Protein AF-A0A1J3DIN9-F1 (afdb_monomer)

Foldseek 3Di:
DLVVLCVVQVVQKDKDWDDKDWDWDQDPVGIQIKIKTWMWIDRVPFKIFIFIAIGRDPVVNRVRRVSRRSVGIDGHDFAAPDDPPDDGDAHNAWDWDDDDPDIDIGHGDHPPPD

Mean predicted aligned error: 4.94 Å

Structure (mmCIF, N/CA/C/O backbone):
data_AF-A0A1J3DIN9-F1
#
_entry.id   AF-A0A1J3DIN9-F1
#
loop_
_atom_site.group_PDB
_atom_site.id
_atom_site.type_symbol
_atom_site.label_atom_id
_atom_site.label_alt_id
_atom_site.label_comp_id
_atom_site.label_asym_id
_atom_site.label_entity_id
_atom_site.label_seq_id
_atom_site.pdbx_PDB_ins_code
_atom_site.Cartn_x
_atom_site.Cartn_y
_atom_site.Cartn_z
_atom_site.occupancy
_atom_site.B_iso_or_equiv
_atom_site.auth_seq_id
_atom_site.auth_comp_id
_atom_site.auth_asym_id
_atom_site.auth_atom_id
_atom_site.pdbx_PDB_model_num
ATOM 1 N N . GLU A 1 1 ? -13.568 5.002 -4.890 1.00 81.81 1 GLU A N 1
ATOM 2 C CA . GLU A 1 1 ? -14.370 3.767 -5.010 1.00 81.81 1 GLU A CA 1
ATOM 3 C C . GLU A 1 1 ? -13.430 2.624 -5.344 1.00 81.81 1 GLU A C 1
ATOM 5 O O . GLU A 1 1 ? -12.600 2.788 -6.229 1.00 81.81 1 GLU A O 1
ATOM 10 N N . PHE A 1 2 ? -13.485 1.513 -4.609 1.00 87.75 2 PHE A N 1
ATOM 11 C CA . PHE A 1 2 ? -12.532 0.409 -4.798 1.00 87.75 2 PHE A CA 1
ATOM 12 C C . PHE A 1 2 ? -12.889 -0.466 -6.011 1.00 87.75 2 PHE A C 1
ATOM 14 O O . PHE A 1 2 ? -12.017 -1.112 -6.583 1.00 87.75 2 PHE A O 1
ATOM 21 N N . GLN A 1 3 ? -14.156 -0.438 -6.430 1.00 91.69 3 GLN A N 1
ATOM 22 C CA . GLN A 1 3 ? -14.693 -1.212 -7.546 1.00 91.69 3 GLN A CA 1
ATOM 23 C C . GLN A 1 3 ? -14.028 -0.861 -8.882 1.00 91.69 3 GLN A C 1
ATOM 25 O O . GLN A 1 3 ? -13.889 -1.726 -9.736 1.00 91.69 3 GLN A O 1
ATOM 30 N N . ILE A 1 4 ? -13.570 0.384 -9.046 1.00 90.69 4 ILE A N 1
ATOM 31 C CA . ILE A 1 4 ? -12.842 0.829 -10.243 1.00 90.69 4 ILE A CA 1
ATOM 32 C C . ILE A 1 4 ? -11.543 0.029 -10.392 1.00 90.69 4 ILE A C 1
ATOM 34 O O . ILE A 1 4 ? -11.242 -0.494 -11.460 1.00 90.69 4 ILE A O 1
ATOM 38 N N . VAL A 1 5 ? -10.787 -0.113 -9.302 1.00 89.12 5 VAL A N 1
ATOM 39 C CA . VAL A 1 5 ? -9.523 -0.861 -9.300 1.00 89.12 5 VAL A CA 1
ATOM 40 C C . VAL A 1 5 ? -9.774 -2.354 -9.475 1.00 89.12 5 VAL A C 1
ATOM 42 O O . VAL A 1 5 ? -9.037 -3.009 -10.206 1.00 89.12 5 VAL A O 1
ATOM 45 N N . ASP A 1 6 ? -10.850 -2.880 -8.891 1.00 88.81 6 ASP A N 1
ATOM 46 C CA . ASP A 1 6 ? -11.242 -4.277 -9.096 1.00 88.81 6 ASP A CA 1
ATOM 47 C C . ASP A 1 6 ? -11.649 -4.563 -10.548 1.00 88.81 6 ASP A C 1
ATOM 49 O O . ASP A 1 6 ? -11.311 -5.622 -11.072 1.00 88.81 6 ASP A O 1
ATOM 53 N N . TYR A 1 7 ? -12.297 -3.615 -11.228 1.00 90.56 7 TYR A N 1
ATOM 54 C CA . TYR A 1 7 ? -12.649 -3.755 -12.641 1.00 90.56 7 TYR A CA 1
ATOM 55 C C . TYR A 1 7 ? -11.409 -3.828 -13.545 1.00 90.56 7 TYR A C 1
ATOM 57 O O . TYR A 1 7 ? -11.347 -4.669 -14.438 1.00 90.56 7 TYR A O 1
ATOM 65 N N . PHE A 1 8 ? -10.402 -2.981 -13.305 1.00 88.12 8 PHE A N 1
ATOM 66 C CA . PHE A 1 8 ? -9.205 -2.931 -14.154 1.00 88.12 8 PHE A CA 1
ATOM 67 C C . PHE A 1 8 ? -8.139 -3.976 -13.800 1.00 88.12 8 PHE A C 1
ATOM 69 O O . PHE A 1 8 ? -7.463 -4.486 -14.691 1.00 88.12 8 PHE A O 1
ATOM 76 N N . LEU A 1 9 ? -7.950 -4.272 -12.513 1.00 83.94 9 LEU A N 1
ATOM 77 C CA . LEU A 1 9 ? -6.790 -5.019 -12.007 1.00 83.94 9 LEU A CA 1
ATOM 78 C C . LEU A 1 9 ? -7.174 -6.248 -11.157 1.00 83.94 9 LEU A C 1
ATOM 80 O O . LEU A 1 9 ? -6.293 -6.960 -10.670 1.00 83.94 9 LEU A O 1
ATOM 84 N N . GLY A 1 10 ? -8.469 -6.531 -10.979 1.00 76.50 10 GLY A N 1
ATOM 85 C CA . GLY A 1 10 ? -8.979 -7.471 -9.973 1.00 76.50 10 GLY A CA 1
ATOM 86 C C . GLY A 1 10 ? -8.488 -8.918 -10.067 1.00 76.50 10 GLY A C 1
ATOM 87 O O . GLY A 1 10 ? -8.417 -9.588 -9.044 1.00 76.50 10 GLY A O 1
ATOM 88 N N . THR A 1 11 ? -8.104 -9.414 -11.247 1.00 81.25 11 THR A N 1
ATOM 89 C CA . THR A 1 11 ? -7.600 -10.796 -11.409 1.00 81.25 11 THR A CA 1
ATOM 90 C C . THR A 1 11 ? -6.130 -10.960 -11.027 1.00 81.25 11 THR A C 1
ATOM 92 O O . THR A 1 11 ? -5.698 -12.067 -10.712 1.00 81.25 11 THR A O 1
ATOM 95 N N . LYS A 1 12 ? -5.351 -9.873 -11.065 1.00 87.38 12 LYS A N 1
ATOM 96 C CA . LYS A 1 12 ? -3.906 -9.878 -10.783 1.00 87.38 12 LYS A CA 1
ATOM 97 C C . LYS A 1 12 ? -3.565 -9.323 -9.405 1.00 87.38 12 LYS A C 1
ATOM 99 O O . LYS A 1 12 ? -2.474 -9.583 -8.904 1.00 87.38 12 LYS A O 1
ATOM 104 N N . LEU A 1 13 ? -4.479 -8.561 -8.807 1.00 88.12 13 LEU A N 1
ATOM 105 C CA . LEU A 1 13 ? -4.303 -7.980 -7.485 1.00 88.12 13 LEU A CA 1
ATOM 106 C C . LEU A 1 13 ? -4.157 -9.079 -6.425 1.00 88.12 13 LEU A C 1
ATOM 108 O O . LEU A 1 13 ? -5.070 -9.876 -6.213 1.00 88.12 13 LEU A O 1
AT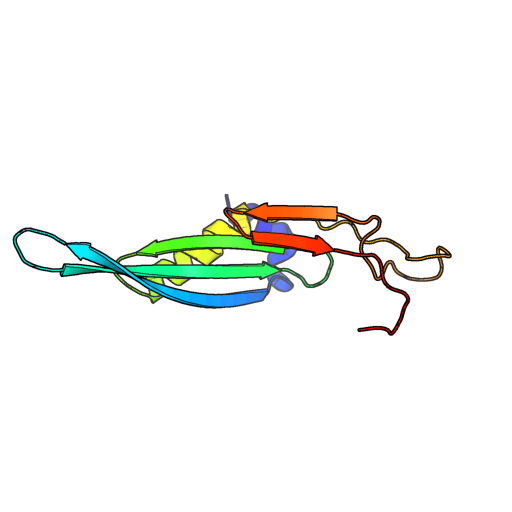OM 112 N N . LYS A 1 14 ? -3.031 -9.074 -5.717 1.00 92.31 14 LYS A N 1
ATOM 113 C CA . LYS A 1 14 ? -2.822 -9.856 -4.499 1.00 92.31 14 LYS A CA 1
ATOM 114 C C . LYS A 1 14 ? -2.803 -8.919 -3.302 1.00 92.31 14 LYS A C 1
ATOM 116 O O . LYS A 1 14 ? -2.202 -7.845 -3.364 1.00 92.31 14 LYS A O 1
ATOM 121 N N . ASP A 1 15 ? -3.456 -9.327 -2.224 1.00 92.88 15 ASP A N 1
ATOM 122 C CA . ASP A 1 15 ? -3.385 -8.667 -0.928 1.00 92.88 15 ASP A CA 1
ATOM 123 C C . ASP A 1 15 ? -2.494 -9.451 0.041 1.00 92.88 15 ASP A C 1
ATOM 125 O O . ASP A 1 15 ? -2.527 -10.678 0.103 1.00 92.88 15 ASP A O 1
ATOM 129 N N . GLU A 1 16 ? -1.683 -8.723 0.803 1.00 94.12 16 GLU A N 1
ATOM 130 C CA . GLU A 1 16 ? -0.800 -9.283 1.818 1.00 94.12 16 GLU A CA 1
ATOM 131 C C . GLU A 1 16 ? -0.932 -8.489 3.121 1.00 94.12 16 GLU A C 1
ATOM 133 O O . GLU A 1 16 ? -0.797 -7.259 3.164 1.00 94.12 16 GLU A O 1
ATOM 138 N N . VAL A 1 17 ? -1.211 -9.200 4.215 1.00 94.19 17 VAL A N 1
ATOM 139 C CA . VAL A 1 17 ? -1.323 -8.606 5.549 1.00 94.19 17 VAL A CA 1
ATOM 140 C C . VAL A 1 17 ? 0.067 -8.536 6.170 1.00 94.19 17 VAL A C 1
ATOM 142 O O . VAL A 1 17 ? 0.606 -9.543 6.613 1.00 94.19 17 VAL A O 1
ATOM 145 N N . MET A 1 18 ? 0.632 -7.332 6.260 1.00 93.50 18 MET A N 1
ATOM 146 C CA . MET A 1 18 ? 1.979 -7.142 6.805 1.00 93.50 18 MET A CA 1
ATOM 147 C C . MET A 1 18 ? 2.035 -7.340 8.316 1.00 93.50 18 MET A C 1
ATOM 149 O O . MET A 1 18 ? 2.881 -8.056 8.846 1.00 93.50 18 MET A O 1
ATOM 153 N N . LYS A 1 19 ? 1.175 -6.620 9.042 1.00 94.44 19 LYS A N 1
ATOM 154 C CA . LYS A 1 19 ? 1.192 -6.621 10.504 1.00 94.44 19 LYS A CA 1
ATOM 155 C C . LYS A 1 19 ? -0.163 -6.234 11.063 1.00 94.44 19 LYS A C 1
ATOM 157 O O . LYS A 1 19 ? -0.826 -5.316 10.575 1.00 94.44 19 LYS A O 1
ATOM 162 N N . ILE A 1 20 ? -0.526 -6.896 12.153 1.00 94.62 20 ILE A N 1
ATOM 163 C CA . ILE A 1 20 ? -1.680 -6.551 12.976 1.00 94.62 20 ILE A CA 1
ATOM 164 C C . ILE A 1 20 ? -1.148 -6.059 14.317 1.00 94.62 20 ILE A C 1
ATOM 166 O O . ILE A 1 20 ? -0.327 -6.714 14.955 1.00 94.62 20 ILE A O 1
ATOM 170 N N . MET A 1 21 ? -1.593 -4.878 14.735 1.00 94.75 21 MET A N 1
ATOM 171 C CA . MET A 1 21 ? -1.171 -4.252 15.983 1.00 94.75 21 MET A CA 1
ATOM 172 C C . MET A 1 21 ? -2.379 -3.990 16.886 1.00 94.75 21 MET A C 1
ATOM 174 O O . MET A 1 21 ? -3.297 -3.277 16.463 1.00 94.75 21 MET A O 1
ATOM 178 N N . PRO A 1 22 ? -2.395 -4.498 18.131 1.00 95.81 22 PRO A N 1
ATOM 179 C CA . PRO A 1 22 ? -3.375 -4.069 19.115 1.00 95.81 22 PRO A CA 1
ATOM 180 C C . PRO A 1 22 ? -3.047 -2.638 19.561 1.00 95.81 22 PRO A C 1
ATOM 182 O O . PRO A 1 22 ? -1.931 -2.334 19.974 1.00 95.81 22 PRO A O 1
ATOM 185 N N . VAL A 1 23 ? -4.027 -1.745 19.473 1.00 95.88 23 VAL A N 1
ATOM 186 C CA . VAL A 1 23 ? -3.957 -0.371 19.980 1.00 95.88 23 VAL A CA 1
ATOM 187 C C . VAL A 1 23 ? -4.994 -0.207 21.080 1.00 95.88 23 VAL A C 1
ATOM 189 O O . VAL A 1 23 ? -6.154 -0.591 20.919 1.00 95.88 23 VAL A O 1
ATOM 192 N N . GLN A 1 24 ? -4.583 0.346 22.215 1.00 95.75 24 GLN A N 1
ATOM 193 C CA . GLN A 1 24 ? -5.407 0.393 23.418 1.00 95.75 24 GLN A CA 1
ATOM 194 C C . GLN A 1 24 ? -5.599 1.839 23.870 1.00 95.75 24 GLN A C 1
ATOM 196 O O . GLN A 1 24 ? -4.663 2.635 23.838 1.00 95.75 24 GLN A O 1
ATOM 201 N N . LYS A 1 25 ? -6.825 2.189 24.270 1.00 95.69 25 LYS A N 1
ATOM 202 C CA . LYS A 1 25 ? -7.148 3.483 24.882 1.00 95.69 25 LYS A CA 1
ATOM 203 C C . LYS A 1 25 ? -7.673 3.248 26.293 1.00 95.69 25 LYS A C 1
ATOM 205 O O . LYS A 1 25 ? -8.642 2.510 26.459 1.00 95.69 25 LYS A O 1
ATOM 210 N N . GLN A 1 26 ? -7.077 3.907 27.284 1.00 96.31 26 GLN A N 1
ATOM 211 C CA . GLN A 1 26 ? -7.574 3.867 28.657 1.00 96.31 26 GLN A CA 1
ATOM 212 C C . GLN A 1 26 ? -8.910 4.614 28.765 1.00 96.31 26 GLN A C 1
ATOM 214 O O . GLN A 1 26 ? -9.073 5.711 28.226 1.00 96.31 26 GLN A O 1
ATOM 219 N N . THR A 1 27 ? -9.874 4.010 29.453 1.00 95.94 27 THR A N 1
ATOM 220 C CA . THR A 1 27 ? -11.172 4.609 29.784 1.00 95.94 27 THR A CA 1
ATOM 221 C C . THR A 1 27 ? -11.462 4.431 31.274 1.00 95.94 27 THR A C 1
ATOM 223 O O . THR A 1 27 ? -10.748 3.706 31.966 1.00 95.94 27 THR A O 1
ATOM 226 N N . ARG A 1 28 ? -12.528 5.067 31.779 1.00 95.94 28 ARG A N 1
ATOM 227 C CA . ARG A 1 28 ? -12.945 4.929 33.185 1.00 95.94 28 ARG A CA 1
ATOM 228 C C . ARG A 1 28 ? -13.303 3.483 33.561 1.00 95.94 28 ARG A C 1
ATOM 230 O O . ARG A 1 28 ? -13.124 3.104 34.708 1.00 95.94 28 ARG A O 1
ATOM 237 N N . ALA A 1 29 ? -13.755 2.683 32.592 1.00 94.25 29 ALA A N 1
ATOM 238 C CA . ALA A 1 29 ? -14.110 1.272 32.759 1.00 94.25 29 ALA A CA 1
ATOM 239 C C . ALA A 1 29 ? -12.982 0.306 32.324 1.00 94.25 29 ALA A C 1
ATOM 241 O O . ALA A 1 29 ? -13.248 -0.848 32.004 1.00 94.25 29 ALA A O 1
ATOM 242 N N . GLY A 1 30 ? -11.729 0.777 32.262 1.00 94.75 30 GLY A N 1
ATOM 243 C CA . GLY A 1 30 ? -10.565 -0.027 31.875 1.00 94.75 30 GLY A CA 1
ATOM 244 C C . GLY A 1 30 ? -10.077 0.219 30.445 1.00 94.75 30 GLY A C 1
ATOM 245 O O . GLY A 1 30 ? -10.382 1.241 29.820 1.00 94.75 30 GLY A O 1
ATOM 246 N N . GLN A 1 31 ? -9.271 -0.710 29.928 1.00 94.25 31 GLN A N 1
ATOM 247 C CA . GLN A 1 31 ? -8.652 -0.599 28.606 1.00 94.25 31 GLN A CA 1
ATOM 248 C C . GLN A 1 31 ? -9.629 -0.981 27.493 1.00 94.25 31 GLN A C 1
ATOM 250 O O . GLN A 1 31 ? -10.144 -2.095 27.442 1.00 94.25 31 GLN A O 1
ATOM 255 N N . ARG A 1 32 ? -9.838 -0.070 26.539 1.00 94.12 32 ARG A N 1
ATOM 256 C CA . ARG A 1 32 ? -10.565 -0.350 25.298 1.00 94.12 32 ARG A CA 1
ATOM 257 C C . ARG A 1 32 ? -9.574 -0.681 24.190 1.00 94.12 32 ARG A C 1
ATOM 259 O O . ARG A 1 32 ? -8.891 0.210 23.679 1.00 94.12 32 ARG A O 1
ATOM 266 N N . THR A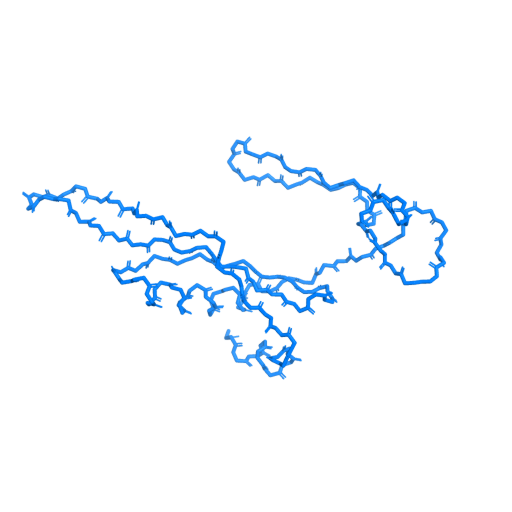 1 33 ? -9.528 -1.948 23.800 1.00 94.38 33 THR A N 1
ATOM 267 C CA . THR A 1 33 ? -8.643 -2.447 22.746 1.00 94.38 33 THR A CA 1
ATOM 268 C C . THR A 1 33 ? -9.308 -2.356 21.368 1.00 94.38 33 THR A C 1
ATOM 270 O O . THR A 1 33 ? -10.530 -2.441 21.213 1.00 94.38 33 THR A O 1
ATOM 273 N N . ARG A 1 34 ? -8.496 -2.099 20.344 1.00 96.38 34 ARG A N 1
ATOM 274 C CA . ARG A 1 34 ? -8.846 -2.192 18.922 1.00 96.38 34 ARG A CA 1
ATOM 275 C C . ARG A 1 34 ? -7.657 -2.775 18.172 1.00 96.38 34 ARG A C 1
ATOM 277 O O . ARG A 1 34 ? -6.526 -2.675 18.636 1.00 96.38 34 ARG A O 1
ATOM 284 N N . PHE A 1 35 ? -7.894 -3.307 16.985 1.00 96.12 35 PHE A N 1
ATOM 285 C CA . PHE A 1 35 ? -6.839 -3.823 16.121 1.00 96.12 35 PHE A CA 1
ATOM 286 C C . PHE A 1 35 ? -6.631 -2.887 14.943 1.00 96.12 35 PHE A C 1
ATOM 288 O O . PHE A 1 35 ? -7.589 -2.492 14.277 1.00 96.12 35 PHE A O 1
ATOM 295 N N . LYS A 1 36 ? -5.376 -2.511 14.707 1.00 96.62 36 LYS A N 1
ATOM 296 C CA . LYS A 1 36 ? -4.927 -1.774 13.529 1.00 96.62 36 LYS A CA 1
ATOM 297 C C . LYS A 1 36 ? -4.251 -2.764 12.583 1.00 96.62 36 LYS A C 1
ATOM 299 O O . LYS A 1 36 ? -3.273 -3.398 12.971 1.00 96.62 36 LYS A O 1
ATOM 304 N N . ALA A 1 37 ? -4.782 -2.898 11.375 1.00 97.12 37 ALA A N 1
ATOM 305 C CA . ALA A 1 37 ? -4.235 -3.754 10.331 1.00 97.12 37 ALA A CA 1
ATOM 306 C C . ALA A 1 37 ? -3.519 -2.901 9.278 1.00 97.12 37 ALA A C 1
ATOM 308 O O . ALA A 1 37 ? -4.027 -1.844 8.887 1.00 97.12 37 ALA A O 1
ATOM 309 N N . PHE A 1 38 ? -2.355 -3.378 8.840 1.00 96.56 38 PHE A N 1
ATOM 310 C CA . PHE A 1 38 ? -1.599 -2.850 7.710 1.00 96.56 38 PHE A CA 1
ATOM 311 C C . PHE A 1 38 ? -1.631 -3.889 6.594 1.00 96.56 38 PHE A C 1
ATOM 313 O O . PHE A 1 38 ? -1.213 -5.029 6.807 1.00 96.56 38 PHE A O 1
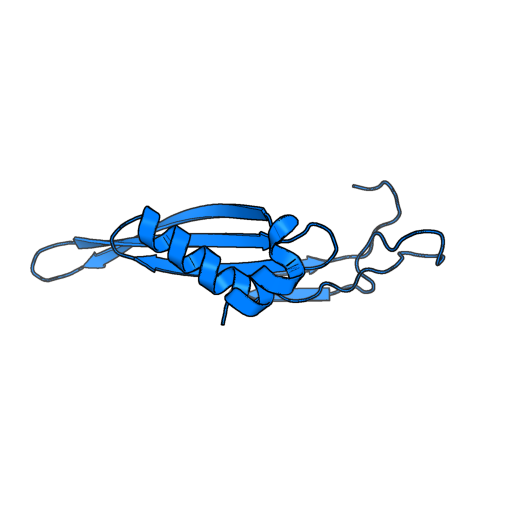ATOM 320 N N . VAL A 1 39 ? -2.149 -3.498 5.436 1.00 96.50 39 VAL A N 1
ATOM 321 C CA . VAL A 1 39 ? -2.307 -4.380 4.279 1.00 96.50 39 VAL A CA 1
ATOM 322 C C . VAL A 1 39 ? -1.696 -3.707 3.063 1.00 96.50 39 VAL A C 1
ATOM 324 O O . VAL A 1 39 ? -1.946 -2.522 2.826 1.00 96.50 39 VAL A O 1
ATOM 327 N N . ILE A 1 40 ? -0.910 -4.465 2.308 1.00 95.62 40 ILE A N 1
ATOM 328 C CA . ILE A 1 40 ? -0.422 -4.063 0.993 1.00 95.62 40 ILE A CA 1
ATOM 329 C C . ILE A 1 40 ? -1.207 -4.807 -0.068 1.00 95.62 40 ILE A C 1
ATOM 331 O O . ILE A 1 40 ? -1.579 -5.964 0.104 1.00 95.62 40 ILE A O 1
ATOM 335 N N . VAL A 1 41 ? -1.467 -4.111 -1.162 1.00 94.69 41 VAL A N 1
ATOM 336 C CA . VAL A 1 41 ? -2.117 -4.650 -2.343 1.00 94.69 41 VAL A CA 1
ATOM 337 C C . VAL A 1 41 ? -1.237 -4.349 -3.549 1.00 94.69 41 VAL A C 1
ATOM 339 O O . VAL A 1 41 ? -0.727 -3.235 -3.664 1.00 94.69 41 VAL A O 1
ATOM 342 N N . GLY A 1 42 ? -1.045 -5.311 -4.447 1.00 94.06 42 GLY A N 1
ATOM 343 C CA . GLY A 1 42 ? -0.269 -5.093 -5.667 1.00 94.06 42 GLY A CA 1
ATOM 344 C C . GLY A 1 42 ? -0.448 -6.192 -6.704 1.00 94.06 42 GLY A C 1
ATOM 345 O O . GLY A 1 42 ? -0.884 -7.295 -6.386 1.00 94.06 42 GLY A O 1
ATOM 346 N N . ASP A 1 43 ? -0.120 -5.879 -7.953 1.00 91.62 43 ASP A N 1
ATOM 347 C CA . ASP A 1 43 ? -0.266 -6.770 -9.115 1.00 91.62 43 ASP A CA 1
ATOM 348 C C . ASP A 1 43 ? 1.071 -7.346 -9.616 1.00 91.62 43 ASP A C 1
ATOM 350 O O . ASP A 1 43 ? 1.125 -7.986 -10.664 1.00 91.62 43 ASP A O 1
ATOM 354 N N . SER A 1 44 ? 2.161 -7.090 -8.881 1.00 88.19 44 SER A N 1
ATOM 355 C CA . SER A 1 44 ? 3.547 -7.408 -9.264 1.00 88.19 44 SER A CA 1
ATOM 356 C C . SER A 1 44 ? 3.996 -6.815 -10.611 1.00 88.19 44 SER A C 1
ATOM 358 O O . SER A 1 44 ? 5.100 -7.117 -11.066 1.00 88.19 44 SER A O 1
ATOM 360 N N . ASP A 1 45 ? 3.203 -5.932 -11.222 1.00 88.06 45 ASP A N 1
ATOM 361 C CA . ASP A 1 45 ? 3.449 -5.370 -12.554 1.00 88.06 45 ASP A CA 1
ATOM 362 C C . ASP A 1 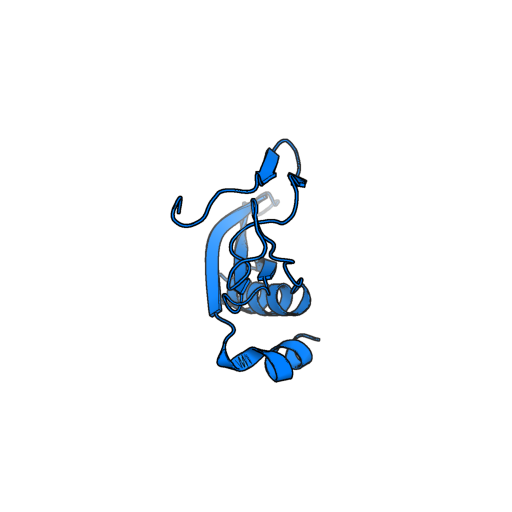45 ? 3.476 -3.835 -12.551 1.00 88.06 45 ASP A C 1
ATOM 364 O O . ASP A 1 45 ? 3.260 -3.161 -13.556 1.00 88.06 45 ASP A O 1
ATOM 368 N N . GLY A 1 46 ? 3.834 -3.261 -11.403 1.00 88.56 46 GLY A N 1
ATOM 369 C CA . GLY A 1 46 ? 4.024 -1.824 -11.261 1.00 88.56 46 GLY A CA 1
ATOM 370 C C . GLY A 1 46 ? 2.824 -1.091 -10.679 1.00 88.56 46 GLY A C 1
ATOM 371 O O . GLY A 1 46 ? 2.788 0.126 -10.791 1.00 88.56 46 GLY A O 1
ATOM 372 N N . HIS A 1 47 ? 1.894 -1.767 -10.008 1.00 92.75 47 HIS A N 1
ATOM 373 C CA . HIS A 1 47 ? 0.899 -1.114 -9.162 1.00 92.75 47 HIS A CA 1
ATOM 374 C C . HIS A 1 47 ? 1.032 -1.599 -7.720 1.00 92.75 47 HIS A C 1
ATOM 376 O O . HIS A 1 47 ? 1.095 -2.801 -7.450 1.00 92.75 47 HIS A O 1
ATOM 382 N N . CYS A 1 48 ? 1.067 -0.660 -6.775 1.00 94.06 48 CYS A N 1
ATOM 383 C CA . CYS A 1 48 ? 1.027 -0.982 -5.354 1.00 94.06 48 CYS A CA 1
ATOM 384 C C . CYS A 1 48 ? 0.158 0.011 -4.581 1.00 94.06 48 CYS A C 1
ATOM 386 O O . CYS A 1 48 ? 0.105 1.197 -4.894 1.00 94.06 48 CYS A O 1
ATOM 388 N N . GLY A 1 49 ? -0.535 -0.477 -3.561 1.00 94.88 49 GLY A N 1
ATOM 389 C CA . GLY A 1 49 ? -1.379 0.306 -2.670 1.00 94.88 49 GLY A CA 1
ATOM 390 C C . GLY A 1 49 ? -1.149 -0.111 -1.225 1.00 94.88 49 GLY A C 1
ATOM 391 O O . GLY A 1 49 ? -0.909 -1.283 -0.931 1.00 94.88 49 GLY A O 1
ATOM 392 N N . LEU A 1 50 ? -1.222 0.855 -0.312 1.00 95.69 50 LEU A N 1
ATOM 393 C CA . LEU A 1 50 ? -1.098 0.628 1.126 1.00 95.69 50 LEU A CA 1
ATOM 394 C C . LEU A 1 50 ? -2.391 1.049 1.818 1.00 95.69 50 LEU A C 1
ATOM 396 O O . LEU A 1 50 ? -2.864 2.178 1.662 1.00 95.69 50 LEU A O 1
ATOM 400 N N . GLY A 1 51 ? -2.932 0.147 2.627 1.00 95.75 51 GLY A N 1
ATOM 401 C CA . GLY A 1 51 ? -4.141 0.361 3.403 1.00 95.75 51 GLY A CA 1
ATOM 402 C C . GLY A 1 51 ? -3.882 0.199 4.888 1.00 95.75 51 GLY A C 1
ATOM 403 O O . GLY A 1 51 ? -3.247 -0.756 5.339 1.00 95.75 51 GLY A O 1
ATOM 404 N N . VAL A 1 52 ? -4.417 1.134 5.668 1.00 96.44 52 VAL A N 1
ATOM 405 C CA . VAL A 1 52 ? -4.338 1.097 7.125 1.00 96.44 52 VAL A CA 1
ATOM 406 C C . VAL A 1 52 ? -5.715 1.364 7.698 1.00 96.44 52 VAL A C 1
ATOM 408 O O . VAL A 1 52 ? -6.291 2.429 7.477 1.00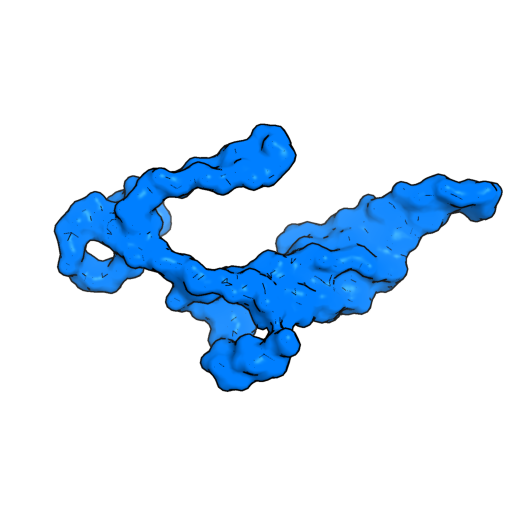 96.44 52 VAL A O 1
ATOM 411 N N . LYS A 1 53 ? -6.244 0.417 8.470 1.00 97.00 53 LYS A N 1
ATOM 412 C CA . LYS A 1 53 ? -7.551 0.573 9.116 1.00 97.00 53 LYS A CA 1
ATOM 413 C C . LYS A 1 53 ? -7.529 0.016 10.527 1.00 97.00 53 LYS A C 1
ATOM 415 O O . LYS A 1 53 ? -6.838 -0.956 10.820 1.00 97.00 53 LYS A O 1
ATOM 420 N N . CYS A 1 54 ? -8.282 0.658 11.416 1.00 95.44 54 CYS A N 1
ATOM 421 C CA . CYS A 1 54 ? -8.490 0.194 12.777 1.00 95.44 54 CYS A CA 1
ATOM 422 C C . CYS A 1 54 ? -9.957 -0.174 13.013 1.00 95.44 54 CYS A C 1
ATOM 424 O O . CYS A 1 54 ? -10.870 0.530 12.580 1.00 95.44 54 CYS A O 1
ATOM 426 N N . SER A 1 55 ? -10.206 -1.299 13.677 1.00 96.06 55 SER A N 1
ATOM 427 C CA . SER A 1 55 ? -11.556 -1.776 14.015 1.00 96.06 55 SER A CA 1
ATOM 428 C C . SER A 1 55 ? -11.536 -2.579 15.318 1.00 96.06 55 SER A C 1
ATOM 430 O O . SER A 1 55 ? -10.470 -2.847 15.870 1.00 96.06 55 SER A O 1
ATOM 432 N N . LYS A 1 56 ? -12.716 -2.885 15.877 1.00 94.62 56 LYS A N 1
ATOM 433 C CA . LYS A 1 56 ? -12.820 -3.690 17.111 1.00 94.62 56 LYS A CA 1
ATOM 434 C C . LYS A 1 56 ? -12.416 -5.144 16.869 1.00 94.62 56 LYS A C 1
ATOM 436 O O . LYS A 1 56 ? -11.777 -5.741 17.720 1.00 94.62 56 LYS A O 1
ATOM 441 N N . GLU A 1 57 ? -12.757 -5.670 15.699 1.00 94.50 57 GLU A N 1
ATOM 442 C CA . GLU A 1 57 ? -12.442 -7.034 15.288 1.00 94.50 57 GLU A CA 1
ATOM 443 C C . GLU A 1 57 ? -11.335 -7.037 14.237 1.00 94.50 57 GLU A C 1
ATOM 445 O O . GLU A 1 57 ? -11.209 -6.112 13.429 1.00 94.50 57 GLU A O 1
ATOM 450 N N . VAL A 1 58 ? -10.547 -8.109 14.219 1.00 93.81 58 VAL A N 1
ATOM 451 C CA . VAL A 1 58 ? -9.424 -8.259 13.288 1.00 93.81 58 VAL A CA 1
ATOM 452 C C . VAL A 1 58 ? -9.917 -8.410 11.847 1.00 93.81 58 VAL A C 1
ATOM 454 O O . VAL A 1 58 ? -9.448 -7.701 10.960 1.00 93.81 58 VAL A O 1
ATOM 457 N N . ALA A 1 59 ? -10.911 -9.270 11.610 1.00 94.88 59 ALA A N 1
ATOM 458 C CA . ALA A 1 59 ? -11.424 -9.530 10.264 1.00 94.88 59 ALA A CA 1
ATOM 459 C C . ALA A 1 59 ? -12.016 -8.268 9.608 1.00 94.88 59 ALA A C 1
ATOM 461 O O . ALA A 1 59 ? -11.806 -8.021 8.421 1.00 94.88 59 ALA A O 1
ATOM 462 N N . THR A 1 60 ? -12.717 -7.432 10.381 1.00 96.06 60 THR A N 1
ATOM 463 C CA . THR A 1 60 ? -13.269 -6.159 9.884 1.00 96.06 60 THR A CA 1
ATOM 464 C C . THR A 1 60 ? -12.173 -5.132 9.600 1.00 96.06 60 THR A C 1
ATOM 466 O O . THR A 1 60 ? -12.256 -4.420 8.596 1.00 96.06 60 THR A O 1
ATOM 469 N N . ALA A 1 61 ? -11.112 -5.096 10.417 1.00 96.00 61 ALA A N 1
ATOM 470 C CA . ALA A 1 61 ? -9.949 -4.247 10.168 1.00 96.00 61 ALA A CA 1
ATOM 471 C C . ALA A 1 61 ? -9.234 -4.637 8.867 1.00 96.00 61 ALA A C 1
ATOM 473 O O . ALA A 1 61 ? -8.931 -3.753 8.069 1.00 96.00 61 ALA A O 1
ATOM 474 N N . ILE A 1 62 ? -9.016 -5.936 8.628 1.00 95.44 62 ILE A N 1
ATOM 475 C CA . ILE A 1 62 ? -8.347 -6.444 7.418 1.00 95.44 62 ILE A CA 1
ATOM 476 C C . ILE A 1 62 ? -9.174 -6.124 6.172 1.00 95.44 62 ILE A C 1
ATOM 478 O O . ILE A 1 62 ? -8.674 -5.456 5.271 1.00 95.44 62 ILE A O 1
ATOM 482 N N . ARG A 1 63 ? -10.461 -6.500 6.140 1.00 94.81 63 ARG A N 1
ATOM 483 C CA . ARG A 1 63 ? -11.345 -6.203 4.993 1.00 94.81 63 ARG A CA 1
ATOM 484 C C . ARG A 1 63 ? -11.411 -4.706 4.704 1.00 94.81 63 ARG A C 1
ATOM 486 O O . ARG A 1 63 ? -11.325 -4.274 3.559 1.00 94.81 63 ARG A O 1
ATOM 493 N N . GLY A 1 64 ? -11.517 -3.900 5.758 1.00 95.00 64 GLY A N 1
ATOM 494 C CA . GLY A 1 64 ? -11.508 -2.452 5.633 1.00 95.00 64 GLY A CA 1
ATOM 495 C C . GLY A 1 64 ? -10.178 -1.898 5.114 1.00 95.00 64 GLY A C 1
ATOM 496 O O . GLY A 1 64 ? -10.196 -0.933 4.354 1.00 95.00 64 GLY A O 1
ATOM 497 N N . ALA A 1 65 ? -9.047 -2.473 5.527 1.00 96.25 65 ALA A N 1
ATOM 498 C CA . ALA A 1 65 ? -7.723 -2.074 5.061 1.00 96.25 65 ALA A CA 1
ATOM 499 C C . ALA A 1 65 ? -7.506 -2.452 3.590 1.00 96.25 65 ALA A C 1
ATOM 501 O O . ALA A 1 65 ? -6.982 -1.622 2.858 1.00 96.25 65 ALA A O 1
ATOM 502 N N . ILE A 1 66 ? -7.985 -3.617 3.137 1.00 94.88 66 ILE A N 1
ATOM 503 C CA . ILE A 1 66 ? -7.939 -4.028 1.721 1.00 94.88 66 ILE A CA 1
ATOM 504 C C . ILE A 1 66 ? -8.677 -3.015 0.839 1.00 94.88 66 ILE A C 1
ATOM 506 O O . ILE A 1 66 ? -8.127 -2.535 -0.146 1.00 94.88 66 ILE A O 1
ATOM 510 N N . ILE A 1 67 ? -9.900 -2.626 1.214 1.00 94.31 67 ILE A N 1
ATOM 511 C CA . ILE A 1 67 ? -10.693 -1.637 0.458 1.00 94.31 67 ILE A CA 1
ATOM 512 C C . ILE A 1 67 ? -9.958 -0.290 0.362 1.00 94.31 67 ILE A C 1
ATOM 514 O O . ILE A 1 67 ? -9.965 0.369 -0.683 1.00 94.31 67 ILE A O 1
ATOM 518 N N . LEU A 1 68 ? -9.313 0.118 1.458 1.00 94.75 68 LEU A N 1
ATOM 519 C CA . LEU A 1 68 ? -8.556 1.364 1.521 1.00 94.75 68 LEU A CA 1
ATOM 520 C C . LEU A 1 68 ? -7.282 1.276 0.667 1.00 94.75 68 LEU A C 1
ATOM 522 O O . LEU A 1 68 ? -7.022 2.199 -0.094 1.00 94.75 68 LEU A O 1
ATOM 526 N N . ALA A 1 69 ? -6.564 0.148 0.721 1.00 95.12 69 ALA A N 1
ATOM 527 C CA . ALA A 1 69 ? -5.383 -0.127 -0.097 1.00 95.12 69 ALA A CA 1
ATOM 528 C C . ALA A 1 69 ? -5.707 -0.115 -1.596 1.00 95.12 69 ALA A C 1
ATOM 530 O O . ALA A 1 69 ? -4.978 0.488 -2.375 1.00 95.12 69 ALA A O 1
ATOM 531 N N . LYS A 1 70 ? -6.830 -0.726 -1.994 1.00 92.81 70 LYS A N 1
ATOM 532 C CA . LYS A 1 70 ? -7.322 -0.697 -3.379 1.00 92.81 70 LYS A CA 1
ATOM 533 C C . LYS A 1 70 ? -7.622 0.725 -3.845 1.00 92.81 70 LYS A C 1
ATOM 535 O O . LYS A 1 70 ? -7.311 1.081 -4.969 1.00 92.81 70 LYS A O 1
ATOM 540 N N . SER A 1 71 ? -8.190 1.561 -2.978 1.00 91.56 71 SER A N 1
ATOM 541 C CA . SER A 1 71 ? -8.493 2.956 -3.326 1.00 91.56 71 SER A CA 1
ATOM 542 C C . SER A 1 71 ? -7.246 3.850 -3.404 1.00 91.56 71 SER A C 1
ATOM 544 O O . SER A 1 71 ? -7.317 4.921 -3.997 1.00 91.56 71 SER A O 1
ATOM 546 N N . SER A 1 72 ? -6.124 3.437 -2.804 1.00 92.75 72 SER A N 1
ATOM 547 C CA . SER A 1 72 ? -4.857 4.179 -2.751 1.00 92.75 72 SER A CA 1
ATOM 548 C C . SER A 1 72 ? -3.758 3.563 -3.624 1.00 92.75 72 SER A C 1
ATOM 550 O O . SER A 1 72 ? -2.575 3.771 -3.356 1.00 9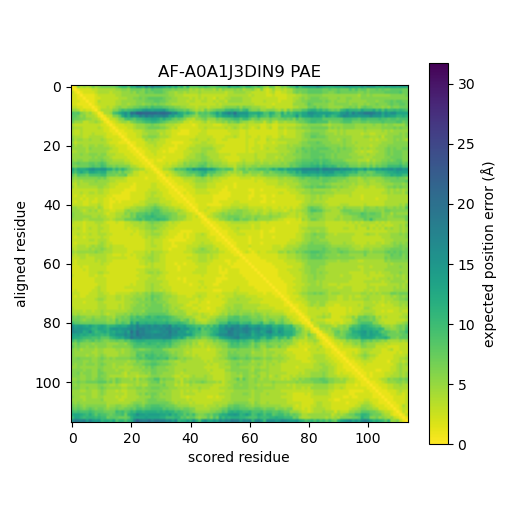2.75 72 SER A O 1
ATOM 552 N N . VAL A 1 73 ? -4.126 2.793 -4.654 1.00 92.00 73 VAL A N 1
ATOM 553 C CA . VAL A 1 73 ? -3.156 2.203 -5.584 1.00 92.00 73 VAL A CA 1
ATOM 554 C C . VAL A 1 73 ? -2.440 3.298 -6.371 1.00 92.00 73 VAL A C 1
ATOM 556 O O . VAL A 1 73 ? -3.065 4.174 -6.967 1.00 92.00 73 VAL A O 1
ATOM 559 N N . VAL A 1 74 ? -1.113 3.221 -6.388 1.00 92.69 74 VAL A N 1
ATOM 560 C CA . VAL A 1 74 ? -0.217 4.134 -7.090 1.00 92.69 74 VAL A CA 1
ATOM 561 C C . VAL A 1 74 ? 0.585 3.345 -8.131 1.00 92.69 74 VAL A C 1
ATOM 563 O O . VAL A 1 74 ? 1.106 2.269 -7.816 1.00 92.69 74 VAL A O 1
ATOM 566 N N . PRO A 1 75 ? 0.719 3.860 -9.367 1.00 93.44 75 PRO A N 1
ATOM 567 C CA . PRO A 1 75 ? 1.609 3.274 -10.356 1.00 93.44 75 PRO A CA 1
ATOM 568 C C . PRO A 1 75 ? 3.080 3.535 -9.996 1.00 93.44 75 PRO A C 1
ATOM 570 O O . PRO A 1 75 ? 3.493 4.655 -9.686 1.00 93.44 75 PRO A O 1
ATOM 573 N N . VAL A 1 76 ? 3.897 2.494 -10.083 1.00 93.06 76 VAL A N 1
ATOM 574 C CA . VAL A 1 76 ? 5.336 2.501 -9.835 1.00 93.06 76 VAL A CA 1
ATOM 575 C C . VAL A 1 76 ? 6.067 2.536 -11.167 1.00 93.06 76 VAL A C 1
ATOM 577 O O . VAL A 1 76 ? 6.064 1.580 -11.945 1.00 93.06 76 VAL A O 1
ATOM 580 N N . ARG A 1 77 ? 6.767 3.642 -11.419 1.00 91.88 77 ARG A N 1
ATOM 581 C CA . ARG A 1 77 ? 7.612 3.772 -12.604 1.00 91.88 77 ARG A CA 1
ATOM 582 C C . ARG A 1 77 ? 8.884 2.940 -12.444 1.00 91.88 77 ARG A C 1
ATOM 584 O O . ARG A 1 77 ? 9.722 3.236 -11.594 1.00 91.88 77 ARG A O 1
ATOM 591 N N . ARG A 1 78 ? 9.049 1.942 -13.311 1.00 91.44 78 ARG A N 1
ATOM 592 C CA . ARG A 1 78 ? 10.288 1.169 -13.468 1.00 91.44 78 ARG A CA 1
ATOM 593 C C . ARG A 1 78 ? 11.208 1.829 -14.504 1.00 91.44 78 ARG A C 1
ATOM 595 O O . ARG A 1 78 ? 10.756 2.580 -15.368 1.00 91.44 78 ARG A O 1
ATOM 602 N N . GLY A 1 79 ? 12.499 1.552 -14.408 1.00 90.06 79 GLY A N 1
ATOM 603 C CA . GLY A 1 79 ? 13.552 2.049 -15.284 1.00 90.06 79 GLY A CA 1
ATOM 604 C C . GLY A 1 79 ? 14.708 1.059 -15.430 1.00 90.06 79 GLY A C 1
ATOM 605 O O . GLY A 1 79 ? 14.610 -0.118 -15.061 1.00 90.06 79 GLY A O 1
ATOM 606 N N . TYR A 1 80 ? 15.804 1.563 -15.986 1.00 89.25 80 TYR A N 1
ATOM 607 C CA . TYR A 1 80 ? 17.042 0.831 -16.237 1.00 89.25 80 TYR A CA 1
ATOM 608 C C . TYR A 1 80 ? 18.167 1.435 -15.399 1.00 89.25 80 TYR A C 1
ATOM 610 O O . TYR A 1 80 ? 18.151 2.628 -15.108 1.00 89.25 80 TYR A O 1
ATOM 618 N N . TRP A 1 81 ? 19.139 0.615 -15.006 1.00 86.12 81 TRP A N 1
ATOM 619 C CA . TRP A 1 81 ? 20.329 1.104 -14.308 1.00 86.12 81 TRP A CA 1
ATOM 620 C C . TRP A 1 81 ? 21.345 1.757 -15.255 1.00 86.12 81 TRP A C 1
ATOM 622 O O . TRP A 1 81 ? 21.915 2.793 -14.928 1.00 86.12 81 TRP A O 1
ATOM 632 N N . GLY A 1 82 ? 21.551 1.143 -16.424 1.00 85.50 82 GLY A N 1
ATOM 633 C CA . GLY A 1 82 ? 22.456 1.603 -17.479 1.00 85.50 82 GLY A CA 1
ATOM 634 C C . GLY A 1 82 ? 21.739 1.615 -18.827 1.00 85.50 82 GLY A C 1
ATOM 635 O O . GLY A 1 82 ? 20.779 2.357 -19.005 1.00 85.50 82 GLY A O 1
ATOM 636 N N . ASN A 1 83 ? 22.165 0.764 -19.764 1.00 84.00 83 ASN A N 1
ATOM 637 C CA . ASN A 1 83 ? 21.555 0.694 -21.095 1.00 84.00 83 ASN A CA 1
ATOM 638 C C . ASN A 1 83 ? 20.083 0.243 -21.055 1.00 84.00 83 ASN A C 1
ATOM 640 O O . ASN A 1 83 ? 19.699 -0.640 -20.279 1.00 84.00 83 ASN A O 1
ATOM 644 N N . ASN A 1 84 ? 19.284 0.788 -21.976 1.00 82.44 84 ASN A N 1
ATOM 645 C CA . ASN A 1 84 ? 17.858 0.489 -22.151 1.00 82.44 84 ASN A CA 1
ATOM 646 C C . ASN A 1 84 ? 17.639 -0.847 -22.882 1.00 82.44 84 ASN A C 1
ATOM 648 O O . ASN A 1 84 ? 17.061 -0.897 -23.965 1.00 82.44 84 ASN A O 1
ATOM 652 N N . ILE A 1 85 ? 18.149 -1.936 -22.314 1.00 81.44 85 ILE A N 1
ATOM 653 C CA . ILE A 1 85 ? 18.061 -3.278 -22.900 1.00 81.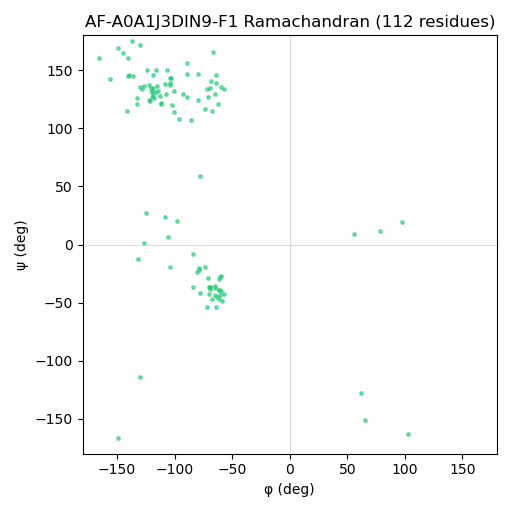44 85 ILE A CA 1
ATOM 654 C C . ILE A 1 85 ? 16.941 -4.043 -22.195 1.00 81.44 85 ILE A C 1
ATOM 656 O O . ILE A 1 85 ? 16.908 -4.078 -20.968 1.00 81.44 85 ILE A O 1
ATOM 660 N N . GLY A 1 86 ? 16.046 -4.694 -22.940 1.00 85.00 86 GLY A N 1
ATOM 661 C CA . GLY A 1 86 ? 14.986 -5.556 -22.395 1.00 85.00 86 GLY A CA 1
ATOM 662 C C . GLY A 1 86 ? 13.942 -4.813 -21.550 1.00 85.00 86 GLY A C 1
ATOM 663 O O . GLY A 1 86 ? 13.688 -3.631 -21.756 1.00 85.00 86 GLY A O 1
ATOM 664 N N . VAL A 1 87 ? 13.333 -5.501 -20.576 1.00 85.94 87 VAL A N 1
ATOM 665 C CA . VAL A 1 87 ? 12.309 -4.898 -19.698 1.00 85.94 87 VAL A CA 1
ATOM 666 C C . VAL A 1 87 ? 12.921 -4.049 -18.570 1.00 85.94 87 VAL A C 1
ATOM 668 O O . VAL A 1 87 ? 14.000 -4.408 -18.072 1.00 85.94 87 VAL A O 1
ATOM 671 N N . PRO A 1 88 ? 12.249 -2.963 -18.137 1.00 89.94 88 PRO A N 1
ATOM 672 C CA . PRO A 1 88 ? 12.632 -2.196 -16.954 1.00 89.94 88 PRO A CA 1
ATOM 673 C C . PRO A 1 88 ? 12.681 -3.082 -15.700 1.00 89.94 88 PRO A C 1
ATOM 675 O O . PRO A 1 88 ? 11.763 -3.864 -15.458 1.00 89.94 88 PRO A O 1
ATOM 678 N N . HIS A 1 89 ? 13.739 -2.958 -14.899 1.00 89.94 89 HIS A N 1
ATOM 679 C CA . HIS A 1 89 ? 14.028 -3.878 -13.784 1.00 89.94 89 HIS A CA 1
ATOM 680 C C . HIS A 1 89 ? 14.352 -3.181 -12.460 1.00 89.94 89 HIS A C 1
ATOM 682 O O . HIS A 1 89 ? 14.393 -3.835 -11.425 1.00 89.94 89 HIS A O 1
ATOM 688 N N . THR A 1 90 ? 14.592 -1.871 -12.468 1.00 91.81 90 THR A N 1
ATOM 689 C CA . THR A 1 90 ? 14.992 -1.122 -11.271 1.00 91.81 90 THR A CA 1
ATOM 690 C C . THR A 1 90 ? 14.248 0.210 -11.185 1.00 91.81 90 THR A C 1
ATOM 692 O O . THR A 1 90 ? 13.504 0.580 -12.089 1.00 91.81 90 THR A O 1
ATOM 695 N N . VAL A 1 91 ? 14.430 0.955 -10.100 1.00 91.69 91 VAL A N 1
ATOM 696 C CA . VAL A 1 91 ? 13.952 2.337 -9.961 1.00 91.69 91 VAL A CA 1
ATOM 697 C C . VAL A 1 91 ? 14.737 3.259 -10.914 1.00 91.69 91 VAL A C 1
ATOM 699 O O . VAL A 1 91 ? 15.946 3.071 -11.048 1.00 91.69 91 VAL A O 1
ATOM 702 N N . PRO A 1 92 ? 14.104 4.251 -11.577 1.00 91.62 92 PRO A N 1
ATOM 703 C CA . PRO A 1 92 ? 14.763 5.101 -12.579 1.00 91.62 92 PRO A CA 1
ATOM 704 C C . PRO A 1 92 ? 15.780 6.094 -12.001 1.00 91.62 92 PRO A C 1
ATOM 706 O O . PRO A 1 92 ? 16.725 6.477 -12.679 1.00 91.62 92 PRO A O 1
ATOM 709 N N . MET A 1 93 ? 15.592 6.543 -10.761 1.00 92.38 93 MET A N 1
ATOM 710 C CA . MET A 1 93 ? 16.506 7.462 -10.084 1.00 92.38 93 MET A CA 1
ATOM 711 C C . MET A 1 93 ? 16.568 7.144 -8.593 1.00 92.38 93 MET A C 1
ATOM 713 O O . MET A 1 93 ? 15.711 6.439 -8.061 1.00 92.38 93 MET A O 1
ATOM 717 N N . LYS A 1 94 ? 17.576 7.679 -7.899 1.00 94.56 94 LYS A N 1
ATOM 718 C CA . LYS A 1 94 ? 17.656 7.563 -6.440 1.00 94.56 94 LYS A CA 1
ATOM 719 C C . LYS A 1 94 ? 16.523 8.382 -5.821 1.00 94.56 94 LYS A C 1
ATOM 721 O O . LYS A 1 94 ? 16.536 9.603 -5.937 1.00 94.56 94 LYS A O 1
ATOM 726 N N . VAL A 1 95 ? 15.582 7.726 -5.149 1.00 95.38 95 VAL A N 1
ATOM 727 C CA . VAL A 1 95 ? 14.452 8.390 -4.480 1.00 95.38 95 VAL A CA 1
ATOM 728 C C . VAL A 1 95 ? 14.489 8.127 -2.984 1.00 95.38 95 VAL A C 1
ATOM 730 O O . VAL A 1 95 ? 14.909 7.058 -2.539 1.00 95.38 95 VAL A O 1
ATOM 733 N N . THR A 1 96 ? 14.055 9.108 -2.201 1.00 95.44 96 THR A N 1
ATOM 734 C CA . THR A 1 96 ? 13.966 9.006 -0.742 1.00 95.44 96 THR A CA 1
ATOM 735 C C . THR A 1 96 ? 12.537 9.254 -0.285 1.00 95.44 96 THR A C 1
ATOM 737 O O . THR A 1 96 ? 11.979 10.311 -0.571 1.00 95.44 96 THR A O 1
ATOM 740 N N . GLY A 1 97 ? 11.963 8.302 0.448 1.00 95.50 97 GLY A N 1
ATOM 741 C CA . GLY A 1 97 ? 10.692 8.448 1.155 1.00 95.50 97 GLY A CA 1
ATOM 742 C C . GLY A 1 97 ? 10.931 8.654 2.648 1.00 95.50 97 GLY A C 1
ATOM 743 O O . GLY A 1 97 ? 11.852 8.064 3.216 1.00 95.50 97 GLY A O 1
ATOM 744 N N . LYS A 1 98 ? 10.111 9.484 3.297 1.00 96.25 98 LYS A N 1
ATOM 745 C CA . LYS A 1 98 ? 10.185 9.729 4.743 1.00 96.25 98 LYS A CA 1
ATOM 746 C C . LYS A 1 98 ? 8.811 9.573 5.382 1.00 96.25 98 LYS A C 1
ATOM 748 O O . LYS A 1 98 ? 7.829 10.106 4.876 1.00 96.25 98 LYS A O 1
ATOM 753 N N . CYS A 1 99 ? 8.760 8.890 6.520 1.00 94.94 99 CYS A N 1
ATOM 754 C CA . CYS A 1 99 ? 7.584 8.828 7.382 1.00 94.94 99 CYS A CA 1
ATOM 755 C C . CYS A 1 99 ? 8.037 8.855 8.848 1.00 94.94 99 CYS A C 1
ATOM 757 O O . CYS A 1 99 ? 8.711 7.938 9.316 1.00 94.94 99 CYS A O 1
ATOM 759 N N . GLY A 1 100 ? 7.686 9.916 9.581 1.00 95.19 100 GLY A N 1
ATOM 760 C CA . GLY A 1 100 ? 8.182 10.132 10.943 1.00 95.19 100 GLY A CA 1
ATOM 761 C C . GLY A 1 100 ? 9.708 10.283 10.979 1.00 95.19 100 GLY A C 1
ATOM 762 O O . GLY A 1 100 ? 10.274 11.094 10.243 1.00 95.19 100 GLY A O 1
ATOM 763 N N . SER A 1 101 ? 10.372 9.496 11.827 1.00 96.06 101 SER A N 1
ATOM 764 C CA . SER A 1 101 ? 11.837 9.425 11.919 1.00 96.06 101 SER A CA 1
ATOM 765 C C . SER A 1 101 ? 12.478 8.477 10.898 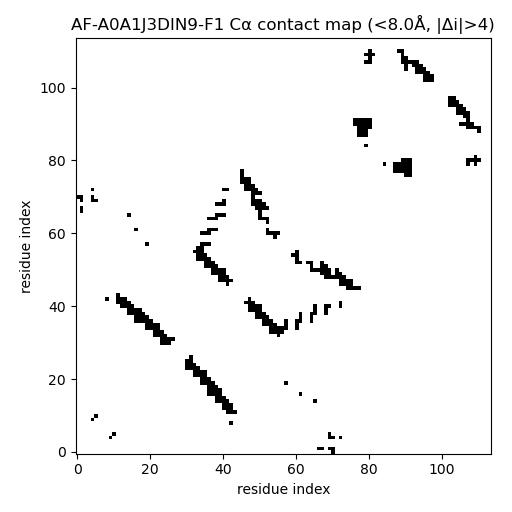1.00 96.06 101 SER A C 1
ATOM 767 O O . SER A 1 101 ? 13.699 8.470 10.771 1.00 96.06 101 SER A O 1
ATOM 769 N N . VAL A 1 102 ? 11.687 7.692 10.159 1.00 96.69 102 VAL A N 1
ATOM 770 C CA . VAL A 1 102 ? 12.200 6.695 9.212 1.00 96.69 102 VAL A CA 1
ATOM 771 C C . VAL A 1 102 ? 12.398 7.329 7.839 1.00 96.69 102 VAL A C 1
ATOM 773 O O . VAL A 1 102 ? 11.466 7.911 7.276 1.00 96.69 102 VAL A O 1
ATOM 776 N N . SER A 1 103 ? 13.602 7.183 7.286 1.00 95.69 103 SER A N 1
ATOM 777 C CA . SER A 1 103 ? 13.924 7.494 5.894 1.00 95.69 103 SER A CA 1
ATOM 778 C C . SER A 1 103 ? 14.299 6.215 5.146 1.00 95.69 103 SER A C 1
ATOM 780 O O . SER A 1 103 ? 15.088 5.401 5.621 1.00 95.69 103 SER A O 1
ATOM 782 N N . VAL A 1 104 ? 13.717 6.028 3.965 1.00 96.50 104 VAL A N 1
ATOM 783 C CA . VAL A 1 104 ? 14.003 4.896 3.079 1.00 96.50 104 VAL A CA 1
ATOM 784 C C . VAL A 1 104 ? 14.522 5.453 1.767 1.00 96.50 104 VAL A C 1
ATOM 786 O O . VAL A 1 104 ? 13.880 6.309 1.157 1.00 96.50 104 VAL A O 1
ATOM 789 N N . ARG A 1 105 ? 15.688 4.976 1.329 1.00 95.69 105 ARG A N 1
ATOM 790 C CA . ARG A 1 105 ? 16.303 5.364 0.059 1.00 95.69 105 ARG A CA 1
ATOM 791 C C . ARG A 1 105 ? 16.288 4.182 -0.893 1.00 95.69 105 ARG A C 1
ATOM 793 O O . ARG A 1 105 ? 16.886 3.154 -0.598 1.00 95.69 105 ARG A O 1
ATOM 800 N N . LEU A 1 106 ? 15.660 4.356 -2.048 1.00 94.62 106 LEU A N 1
ATOM 801 C CA . LEU A 1 106 ? 15.766 3.412 -3.151 1.00 94.62 106 LEU A CA 1
ATOM 802 C C . LEU A 1 106 ? 16.902 3.859 -4.065 1.00 94.62 106 LEU A C 1
ATOM 804 O O . LEU A 1 106 ? 16.978 5.030 -4.450 1.00 94.62 106 LEU A O 1
ATOM 808 N N . VAL A 1 107 ? 17.797 2.932 -4.389 1.00 93.88 107 VAL A N 1
ATOM 809 C CA . VAL A 1 107 ? 18.948 3.166 -5.261 1.00 93.88 107 VAL A CA 1
ATOM 810 C C . VAL A 1 107 ? 18.836 2.234 -6.464 1.00 93.88 107 VAL A C 1
ATOM 812 O O . VAL A 1 107 ? 18.580 1.049 -6.263 1.00 93.88 107 VAL A O 1
ATOM 815 N N . PRO A 1 108 ? 19.013 2.739 -7.698 1.00 93.56 108 PRO A N 1
ATOM 816 C CA . PRO A 1 108 ? 19.004 1.883 -8.872 1.00 93.56 108 PRO A CA 1
ATOM 817 C C . PRO A 1 108 ? 20.107 0.813 -8.798 1.00 93.56 108 PRO A C 1
ATOM 819 O O . PRO A 1 108 ? 21.247 1.150 -8.475 1.00 93.56 108 PRO A O 1
ATOM 822 N N . ALA A 1 109 ? 19.785 -0.436 -9.139 1.00 91.44 109 ALA A N 1
ATOM 823 C CA . ALA A 1 109 ? 20.711 -1.572 -9.116 1.00 91.44 109 ALA A CA 1
ATOM 824 C C . ALA A 1 109 ? 20.795 -2.268 -10.490 1.00 91.44 109 ALA A C 1
ATOM 826 O O . ALA A 1 109 ? 19.807 -2.246 -11.232 1.00 91.44 109 ALA A O 1
ATOM 827 N N . PRO A 1 110 ? 21.945 -2.879 -10.844 1.00 90.44 110 PRO A N 1
ATOM 828 C CA . PRO A 1 110 ? 22.092 -3.626 -12.089 1.00 90.44 110 PRO A CA 1
ATOM 829 C C . PRO A 1 110 ? 21.217 -4.892 -12.117 1.00 90.44 110 PRO A C 1
ATOM 831 O O . PRO A 1 110 ? 20.685 -5.348 -11.104 1.00 90.44 110 PRO A O 1
ATOM 834 N N . ARG A 1 111 ? 21.042 -5.478 -13.308 1.00 87.38 111 ARG A N 1
ATOM 835 C CA . ARG A 1 111 ? 20.240 -6.703 -13.471 1.00 87.38 111 ARG A CA 1
ATOM 836 C C . ARG A 1 111 ? 20.874 -7.874 -12.720 1.00 87.38 111 ARG A C 1
ATOM 838 O O . ARG A 1 111 ? 22.083 -8.057 -12.790 1.00 87.38 111 ARG A O 1
ATOM 845 N N . GLY A 1 112 ? 20.044 -8.686 -12.064 1.00 86.75 112 GLY A N 1
ATOM 846 C CA . GLY A 1 112 ? 20.478 -9.904 -11.367 1.00 86.75 112 GLY A CA 1
ATOM 847 C C . GLY A 1 112 ? 21.125 -9.674 -9.997 1.00 86.75 112 GLY A C 1
ATOM 848 O O . GLY A 1 112 ? 21.722 -10.592 -9.456 1.00 86.75 112 GLY A O 1
ATOM 849 N N . THR A 1 113 ? 21.046 -8.459 -9.440 1.00 85.69 113 THR A N 1
ATOM 850 C CA . THR A 1 113 ? 21.510 -8.170 -8.065 1.00 85.69 113 THR A CA 1
ATOM 851 C C . THR A 1 113 ? 20.514 -8.616 -6.989 1.00 85.69 113 THR A C 1
ATOM 853 O O . THR A 1 113 ? 20.896 -8.751 -5.829 1.00 85.69 113 THR A O 1
ATOM 856 N N . GLY A 1 114 ? 19.246 -8.793 -7.368 1.00 65.69 114 GLY A N 1
ATOM 857 C CA . GLY A 1 114 ? 18.156 -9.245 -6.506 1.00 65.69 114 GLY A CA 1
ATOM 858 C C . GLY A 1 114 ? 17.629 -10.595 -6.945 1.00 65.69 114 GLY A C 1
ATOM 859 O O . GLY A 1 114 ? 17.643 -10.838 -8.175 1.00 65.69 114 GLY A O 1
#

Sequence (114 aa):
EFQIVDYFLGTKLKDEVMKIMPVQKQTRAGQRTRFKAFVIVGDSDGHCGLGVKCSKEVATAIRGAIILAKSSVVPVRRGYWGNNIGVPHTVPMKVTGKCGSVSVRLVPAPRGTG

pLDDT: mean 92.23, std 4.81, range [65.69, 97.12]

InterPro domains:
  IPR000851 Small ribosomal subunit protein uS5 [PTHR13718] (12-114)
  IPR013810 Small ribosomal subunit protein uS5, N-terminal [PF00333] (13-77)
  IPR013810 Small ribosomal subunit protein uS5, N-terminal [PS50881] (13-76)
  IPR014721 Small ribosomal subunit protein uS5 domain 2-type fold, subgroup [G3DSA:3.30.230.10] (76-114)
  IPR020568 Ribosomal protein uS5 domain 2-type superfamily [SSF54211] (89-114)

Solvent-accessible surface area (backbone atoms only — not comparable to full-atom values): 6522 Å² total; per-residue (Å²): 113,40,63,63,45,45,71,79,43,47,92,55,52,44,77,46,78,76,50,78,43,83,47,73,44,84,48,98,92,44,77,48,68,29,26,35,24,36,25,41,29,31,48,89,76,41,41,41,13,63,8,73,25,70,29,79,44,63,69,61,7,45,57,51,4,49,49,44,4,47,56,50,56,41,80,52,74,64,18,47,63,70,74,92,6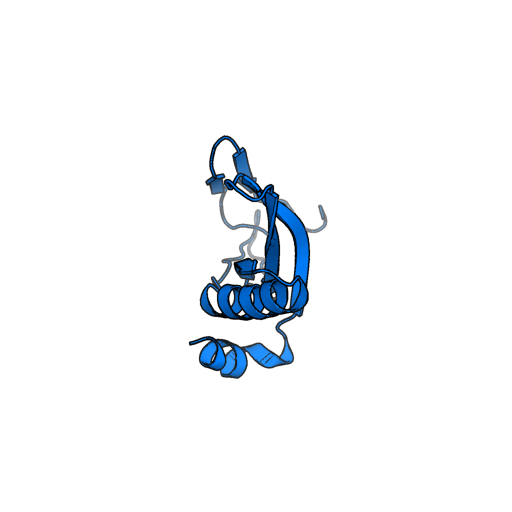4,84,75,66,80,21,43,62,55,76,44,76,50,76,60,90,93,49,74,48,75,50,69,50,47,62,90,83,80,117

Organism: Noccaea caerulescens (NCBI:txid107243)

Secondary structure (DSSP, 8-state):
--HHHHHHHTTT-EEEEEEEEEEEEEETTEEEEEEEEEEEEE-SSSEEEEEEEEESSHHHHHHHHHHHHHHT-EE---B-SSS--SS--B-SS-EEEEETTEEEEE----TT--

Radius of gyration: 18.14 Å; Cα contacts (8 Å, |Δi|>4): 221; chains: 1; bounding box: 37×21×56 Å

Nearest PDB structures (foldseek):
  9f1c-assembly1_Ab  TM=1.001E+00  e=2.133E-16  Oryctolagus cuniculus
  7qiz-assembly1_EA  TM=9.977E-01  e=8.361E-16  Solanum lycopersicum
  8g5z-assembly1_SC  TM=1.001E+00  e=1.294E-15  Homo sapiens
  8q87-assembly1_Ab  TM=9.981E-01  e=1.226E-15  Gallus gallus
  8r6f-assembly1_C  TM=9.837E-01  e=2.634E-15  Triticum aestivum